Protein AF-A0A966QHJ8-F1 (afdb_monomer)

Secondary structure (DSSP, 8-state):
--PPPHHHHHHHHHHHHHHHHHHHHHHHHHS-------GGG--GGG---------------

Structure (mmCIF, N/CA/C/O backbone):
data_AF-A0A966QHJ8-F1
#
_entry.id   AF-A0A966QHJ8-F1
#
loop_
_atom_site.group_PDB
_atom_site.id
_atom_site.type_symbol
_atom_site.label_atom_id
_atom_site.label_alt_id
_atom_site.label_comp_id
_atom_site.label_asym_id
_atom_site.label_entity_id
_atom_site.label_seq_id
_atom_site.pdbx_PDB_ins_code
_atom_site.Cartn_x
_atom_site.Cartn_y
_atom_site.Cartn_z
_atom_site.occupancy
_atom_site.B_iso_or_equiv
_atom_site.auth_seq_id
_atom_site.auth_comp_id
_atom_site.auth_asym_id
_atom_site.auth_atom_id
_atom_site.pdbx_PDB_model_num
ATOM 1 N N . MET A 1 1 ? 28.479 -4.858 -12.192 1.00 52.50 1 MET A N 1
ATOM 2 C CA . MET A 1 1 ? 27.565 -4.157 -11.266 1.00 52.50 1 MET A CA 1
ATOM 3 C C . MET A 1 1 ? 26.623 -3.312 -12.108 1.00 52.50 1 MET A C 1
ATOM 5 O O . MET A 1 1 ? 26.969 -2.188 -12.436 1.00 52.50 1 MET A O 1
ATOM 9 N N . ASN A 1 2 ? 25.515 -3.888 -12.580 1.00 59.75 2 ASN A N 1
ATOM 10 C CA . ASN A 1 2 ? 24.575 -3.159 -13.431 1.00 59.75 2 ASN A CA 1
ATOM 11 C C . ASN A 1 2 ? 23.494 -2.547 -12.526 1.00 59.75 2 ASN A C 1
ATOM 13 O O . ASN A 1 2 ? 22.773 -3.322 -11.891 1.00 59.75 2 ASN A O 1
ATOM 17 N N . PRO A 1 3 ? 23.429 -1.214 -12.377 1.00 75.00 3 PRO A N 1
ATOM 18 C CA . PRO A 1 3 ? 22.444 -0.583 -11.513 1.00 75.00 3 PRO A CA 1
ATOM 19 C C . PRO A 1 3 ? 21.037 -0.896 -12.022 1.00 75.00 3 PRO A C 1
ATOM 21 O O . PRO A 1 3 ? 20.782 -0.916 -13.229 1.00 75.00 3 PRO A O 1
ATOM 24 N N . LEU A 1 4 ? 20.126 -1.174 -11.090 1.00 75.38 4 LEU A N 1
ATOM 25 C CA . LEU A 1 4 ? 18.729 -1.385 -11.433 1.00 75.38 4 LEU A CA 1
ATOM 26 C C . LEU A 1 4 ? 18.188 -0.130 -12.131 1.00 75.38 4 LEU A C 1
ATOM 28 O O . LEU A 1 4 ? 18.491 0.982 -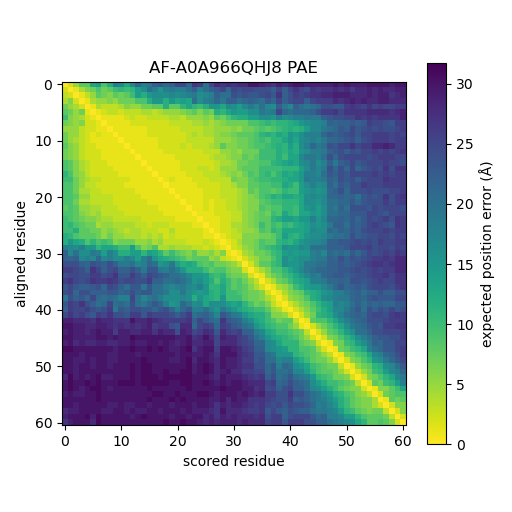11.694 1.00 75.38 4 LEU A O 1
ATOM 32 N N . PRO A 1 5 ? 17.388 -0.277 -13.200 1.00 85.38 5 PRO A N 1
ATOM 33 C CA . PRO A 1 5 ? 16.840 0.876 -13.886 1.00 85.38 5 PRO A CA 1
ATOM 34 C C . PRO A 1 5 ? 15.952 1.675 -12.931 1.00 85.38 5 PRO A C 1
ATOM 36 O O . PRO A 1 5 ? 15.032 1.116 -12.340 1.00 85.38 5 PRO A O 1
ATOM 39 N N . ASP A 1 6 ? 16.194 2.979 -12.832 1.00 88.56 6 ASP A N 1
ATOM 40 C CA . ASP A 1 6 ? 15.525 3.900 -11.901 1.00 88.56 6 ASP A CA 1
ATOM 41 C C . ASP A 1 6 ? 13.986 3.796 -11.953 1.00 88.56 6 ASP A C 1
ATOM 43 O O . ASP A 1 6 ? 13.302 3.694 -10.937 1.00 88.56 6 ASP A O 1
ATOM 47 N N . ARG A 1 7 ? 13.443 3.623 -13.165 1.00 89.81 7 ARG A N 1
ATOM 48 C CA . ARG A 1 7 ? 12.018 3.350 -13.419 1.00 89.81 7 ARG A CA 1
ATOM 49 C C . ARG A 1 7 ? 11.461 2.143 -12.655 1.00 89.81 7 ARG A C 1
ATOM 51 O O . ARG A 1 7 ? 10.318 2.179 -12.223 1.00 89.81 7 ARG A O 1
ATOM 58 N N . VAL A 1 8 ? 12.242 1.074 -12.493 1.00 92.25 8 VAL A N 1
ATOM 59 C CA . VAL A 1 8 ? 11.814 -0.143 -11.784 1.00 92.25 8 VAL A CA 1
ATOM 60 C C . VAL A 1 8 ? 11.723 0.138 -10.291 1.00 92.25 8 VAL A C 1
ATOM 62 O O . VAL A 1 8 ? 10.774 -0.297 -9.646 1.00 92.25 8 VAL A O 1
ATOM 65 N N . VAL A 1 9 ? 12.673 0.910 -9.761 1.00 90.81 9 VAL A N 1
ATOM 66 C CA . VAL A 1 9 ? 12.671 1.333 -8.359 1.00 90.81 9 VAL A CA 1
ATOM 67 C C . VAL A 1 9 ? 11.458 2.216 -8.085 1.00 90.81 9 VAL A C 1
ATOM 69 O O . VAL A 1 9 ? 10.707 1.932 -7.158 1.00 90.81 9 VAL A O 1
ATOM 72 N N . ILE A 1 10 ? 11.208 3.219 -8.933 1.00 95.06 10 ILE A N 1
ATOM 73 C CA . ILE A 1 10 ? 10.054 4.120 -8.803 1.00 95.06 10 ILE A CA 1
ATOM 74 C C . ILE A 1 10 ? 8.737 3.341 -8.875 1.00 95.06 10 ILE A C 1
ATOM 76 O O . ILE A 1 10 ? 7.880 3.504 -8.008 1.00 95.06 10 ILE A O 1
ATOM 80 N N . VAL A 1 11 ? 8.572 2.465 -9.871 1.00 95.94 11 VAL A N 1
ATOM 81 C CA . VAL A 1 11 ? 7.357 1.646 -10.017 1.00 95.94 11 VAL A CA 1
ATOM 82 C C . VAL A 1 11 ? 7.171 0.723 -8.815 1.00 95.94 11 VAL A C 1
ATOM 84 O O . VAL A 1 11 ? 6.060 0.622 -8.300 1.00 95.94 11 VAL A O 1
ATOM 87 N N . GLY A 1 12 ? 8.242 0.096 -8.322 1.00 95.19 12 GLY A N 1
ATOM 88 C CA . GLY A 1 12 ? 8.196 -0.732 -7.117 1.00 95.19 12 GLY A CA 1
ATOM 89 C C . GLY A 1 12 ? 7.780 0.064 -5.880 1.00 95.19 12 GLY A C 1
ATOM 90 O O . GLY A 1 12 ? 6.943 -0.394 -5.102 1.00 95.19 12 GLY A O 1
ATOM 91 N N . LEU A 1 13 ? 8.299 1.284 -5.726 1.00 96.06 13 LEU A N 1
ATOM 92 C CA . LEU A 1 13 ? 7.966 2.164 -4.608 1.00 96.06 13 LEU A CA 1
ATOM 93 C C . LEU A 1 13 ? 6.489 2.577 -4.643 1.00 96.06 13 LEU A C 1
ATOM 95 O O . LEU A 1 13 ? 5.783 2.443 -3.644 1.00 96.06 13 LEU A O 1
ATOM 99 N N . LEU A 1 14 ? 6.007 3.010 -5.812 1.00 97.56 14 LEU A N 1
ATOM 100 C CA . LEU A 1 14 ? 4.611 3.391 -6.025 1.00 97.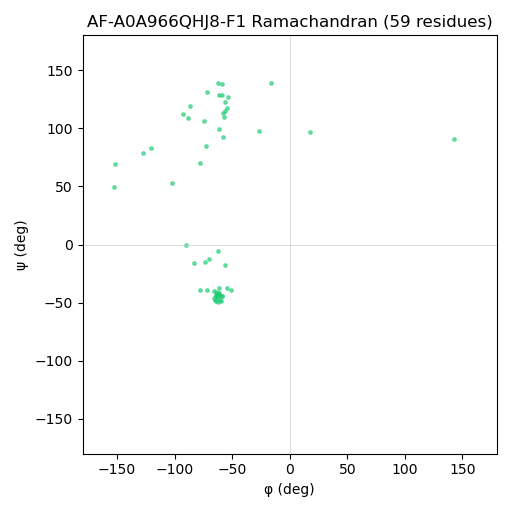56 14 LEU A CA 1
ATOM 101 C C . LEU A 1 14 ? 3.658 2.207 -5.836 1.00 97.56 14 LEU A C 1
ATOM 103 O O . LEU A 1 14 ? 2.614 2.364 -5.207 1.00 97.56 14 LEU A O 1
ATOM 107 N N . ALA A 1 15 ? 4.023 1.020 -6.326 1.00 97.38 15 ALA A N 1
ATOM 108 C CA . ALA A 1 15 ? 3.232 -0.191 -6.135 1.00 97.38 15 ALA A CA 1
ATOM 109 C C . ALA A 1 15 ? 3.141 -0.568 -4.652 1.00 97.38 15 ALA A C 1
ATOM 111 O O . ALA A 1 15 ? 2.052 -0.847 -4.156 1.00 97.38 15 ALA A O 1
ATOM 112 N N . THR A 1 16 ? 4.258 -0.510 -3.923 1.00 97.12 16 THR A N 1
ATOM 113 C CA . THR A 1 16 ? 4.286 -0.819 -2.485 1.00 97.12 16 THR A CA 1
ATOM 114 C C . THR A 1 16 ? 3.427 0.168 -1.692 1.00 97.12 16 THR A C 1
ATOM 116 O O . THR A 1 16 ? 2.629 -0.250 -0.853 1.00 97.12 16 THR A O 1
ATOM 119 N N . LEU A 1 17 ? 3.522 1.468 -2.000 1.00 97.44 17 LEU A N 1
ATOM 120 C CA . LEU A 1 17 ? 2.664 2.494 -1.400 1.00 97.44 17 LEU A CA 1
ATOM 121 C C . LEU A 1 17 ? 1.183 2.245 -1.705 1.00 97.44 17 LEU A C 1
ATOM 123 O O . LEU A 1 17 ? 0.358 2.267 -0.794 1.00 97.44 17 LEU A O 1
ATOM 127 N N . GLY A 1 18 ? 0.850 1.984 -2.971 1.00 97.25 18 GLY A N 1
ATOM 128 C CA . GLY A 1 18 ? -0.522 1.742 -3.409 1.00 97.25 18 GLY A CA 1
ATOM 129 C C . GLY A 1 18 ? -1.140 0.513 -2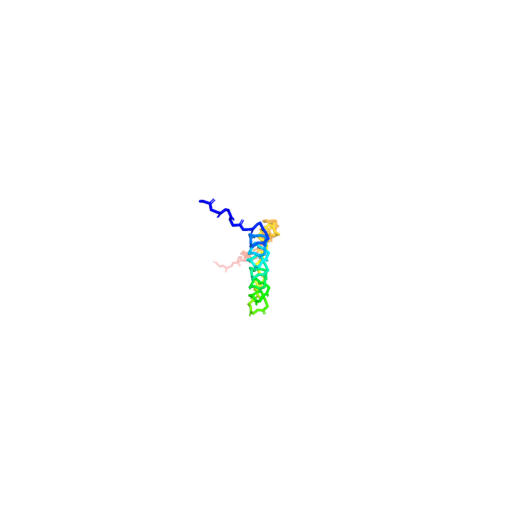.746 1.00 97.25 18 GLY A C 1
ATOM 130 O O . GLY A 1 18 ? -2.269 0.584 -2.266 1.00 97.25 18 GLY A O 1
ATOM 131 N N . ILE A 1 19 ? -0.389 -0.588 -2.648 1.00 97.44 19 ILE A N 1
ATOM 132 C CA . ILE A 1 19 ? -0.833 -1.812 -1.966 1.00 97.44 19 ILE A CA 1
ATOM 133 C C . ILE A 1 19 ? -1.064 -1.539 -0.481 1.00 97.44 19 ILE A C 1
ATOM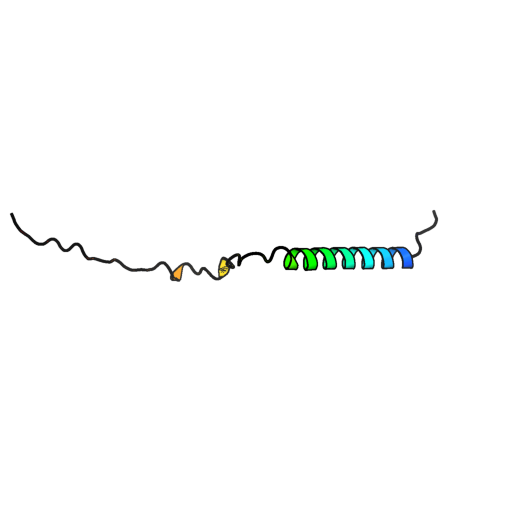 135 O O . ILE A 1 19 ? -2.106 -1.915 0.046 1.00 97.44 19 ILE A O 1
ATOM 139 N N . CYS A 1 20 ? -0.135 -0.856 0.191 1.00 96.75 20 CYS A N 1
ATOM 140 C CA . CYS A 1 20 ? -0.282 -0.523 1.606 1.00 96.75 20 CYS A CA 1
ATOM 141 C C . CYS A 1 20 ? -1.545 0.322 1.845 1.00 96.75 20 CYS A C 1
ATOM 143 O O . CYS A 1 20 ? -2.353 0.013 2.721 1.00 96.75 20 CYS A O 1
ATOM 145 N N . PHE A 1 21 ? -1.776 1.326 0.995 1.00 95.50 21 PHE A N 1
ATOM 146 C CA . PHE A 1 21 ? -2.965 2.174 1.063 1.00 95.50 21 PHE A CA 1
ATOM 147 C C . PHE A 1 21 ? -4.257 1.388 0.805 1.00 95.50 21 PHE A C 1
ATOM 149 O O . PHE A 1 21 ? -5.23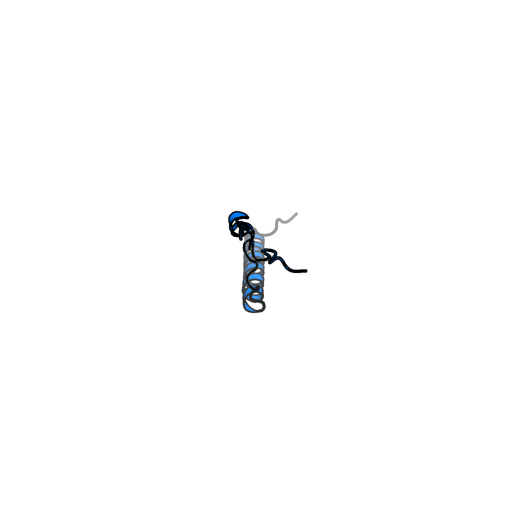2 1.531 1.543 1.00 95.50 21 PHE A O 1
ATOM 156 N N . ALA A 1 22 ? -4.253 0.513 -0.204 1.00 95.81 22 ALA A N 1
ATOM 157 C CA . ALA A 1 22 ? -5.380 -0.354 -0.520 1.00 95.81 22 ALA A CA 1
ATOM 158 C C . ALA A 1 22 ? -5.708 -1.297 0.645 1.00 95.81 22 ALA A C 1
ATOM 160 O O . ALA A 1 22 ? -6.874 -1.421 1.006 1.00 95.81 22 ALA A O 1
ATOM 161 N N . LEU A 1 23 ? -4.698 -1.910 1.270 1.00 95.44 23 LEU A N 1
ATOM 162 C CA . LEU A 1 23 ? -4.878 -2.798 2.418 1.00 95.44 23 LEU A CA 1
ATOM 163 C C . LEU A 1 23 ? -5.445 -2.061 3.630 1.00 95.44 23 LEU A C 1
ATOM 165 O O . LEU A 1 23 ? -6.378 -2.563 4.251 1.00 95.44 23 LEU A O 1
ATOM 169 N N . VAL A 1 24 ? -4.941 -0.868 3.957 1.00 92.25 24 VAL A N 1
ATOM 170 C CA . VAL A 1 24 ? -5.470 -0.062 5.070 1.00 92.25 24 VAL A CA 1
ATOM 171 C C . VAL A 1 24 ? -6.923 0.321 4.809 1.00 92.25 24 VAL A C 1
ATOM 173 O O . VAL A 1 24 ? -7.780 0.086 5.659 1.00 92.25 24 VAL A O 1
ATOM 176 N N . PHE A 1 25 ? -7.222 0.847 3.619 1.00 90.81 25 PHE A N 1
ATOM 177 C CA . PHE A 1 25 ? -8.584 1.220 3.239 1.00 90.81 25 PHE A CA 1
ATOM 178 C C . PHE A 1 25 ? -9.539 0.023 3.295 1.00 90.81 25 PHE A C 1
ATOM 180 O O . PHE A 1 25 ? -10.639 0.110 3.840 1.00 90.81 25 PHE A O 1
ATOM 187 N N . TRP A 1 26 ? -9.096 -1.119 2.772 1.00 92.12 26 TRP A N 1
ATOM 188 C CA . TRP A 1 26 ? -9.838 -2.371 2.810 1.00 92.12 26 TRP A CA 1
ATOM 189 C C . TRP A 1 26 ? -10.076 -2.848 4.247 1.00 92.12 26 TRP A C 1
ATOM 191 O O . TRP A 1 26 ? -11.188 -3.242 4.589 1.00 92.12 26 TRP A O 1
ATOM 201 N N . THR A 1 27 ? -9.067 -2.743 5.113 1.00 87.44 27 THR A N 1
ATOM 202 C CA . THR A 1 27 ? -9.151 -3.146 6.525 1.00 87.44 27 THR A CA 1
ATOM 203 C C . TH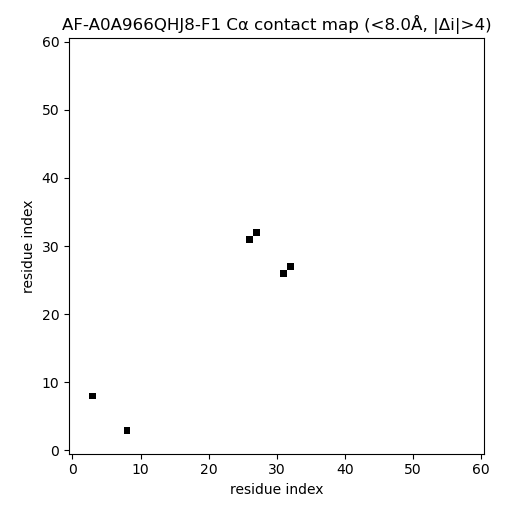R A 1 27 ? -10.127 -2.269 7.304 1.00 87.44 27 THR A C 1
ATOM 205 O O . THR A 1 27 ? -10.983 -2.801 8.003 1.00 87.44 27 THR A O 1
ATOM 208 N N . VAL A 1 28 ? -10.069 -0.943 7.139 1.00 84.56 28 VAL A N 1
ATOM 209 C CA . VAL A 1 28 ? -11.027 -0.009 7.762 1.00 84.56 28 VAL A CA 1
ATOM 210 C C . VAL A 1 28 ? -12.450 -0.274 7.275 1.00 84.56 28 VAL A C 1
ATOM 212 O O . VAL A 1 28 ? -13.395 -0.207 8.056 1.00 84.56 28 VAL A O 1
ATOM 215 N N . ARG A 1 29 ? -12.614 -0.615 5.991 1.00 80.12 29 ARG A N 1
ATOM 216 C CA . ARG A 1 29 ? -13.918 -0.985 5.433 1.00 80.12 29 ARG A CA 1
ATOM 217 C C . ARG A 1 29 ? -14.465 -2.284 6.035 1.00 80.12 29 ARG A C 1
ATOM 219 O O . ARG A 1 29 ? -15.670 -2.377 6.243 1.00 80.12 29 ARG A O 1
ATOM 226 N N . LEU A 1 30 ? -13.615 -3.285 6.265 1.00 81.25 30 LEU A N 1
ATOM 227 C CA . LEU A 1 30 ? -14.014 -4.589 6.810 1.00 81.25 30 LEU A CA 1
ATOM 228 C C . LEU A 1 30 ? -14.247 -4.567 8.317 1.00 81.25 30 LEU A C 1
ATOM 230 O O . LEU A 1 30 ? -15.160 -5.226 8.802 1.00 81.25 30 LEU A O 1
ATOM 234 N N . HIS A 1 31 ? -13.417 -3.834 9.049 1.00 76.12 31 HIS A N 1
ATOM 235 C CA . HIS A 1 31 ? -13.497 -3.725 10.494 1.00 76.12 31 HIS A 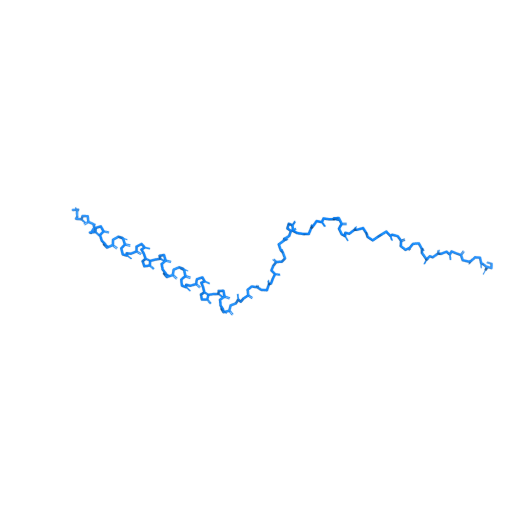CA 1
ATOM 236 C C . HIS A 1 31 ? -13.526 -2.242 10.864 1.00 76.12 31 HIS A C 1
ATOM 238 O O . HIS A 1 31 ? -12.486 -1.683 11.230 1.00 76.12 31 HIS A O 1
ATOM 244 N N . PRO A 1 32 ? -14.694 -1.579 10.735 1.00 69.94 32 PRO A N 1
ATOM 245 C CA . PRO A 1 32 ? -14.849 -0.232 11.253 1.00 69.94 32 PRO A CA 1
ATOM 246 C C . PRO A 1 32 ? -14.520 -0.291 12.744 1.00 69.94 32 PRO A C 1
ATOM 248 O O . PRO A 1 32 ? -15.225 -0.938 13.517 1.00 69.94 32 PRO A O 1
ATOM 251 N N . ALA A 1 33 ? -13.385 0.296 13.131 1.00 67.69 33 ALA A N 1
ATOM 252 C CA . ALA A 1 33 ? -12.980 0.348 14.523 1.00 67.69 33 ALA A CA 1
ATOM 253 C C . ALA A 1 33 ? -14.096 1.063 15.289 1.00 67.69 33 ALA A C 1
ATOM 255 O O . ALA A 1 33 ? -14.370 2.235 15.029 1.00 67.69 33 ALA A O 1
ATOM 256 N N . ALA A 1 34 ? -14.772 0.323 16.171 1.00 65.94 34 ALA A N 1
ATOM 257 C CA . ALA A 1 34 ? -15.744 0.886 17.090 1.00 65.94 34 ALA A CA 1
ATOM 258 C C . ALA A 1 34 ? -15.051 2.013 17.852 1.00 65.94 34 ALA A C 1
ATOM 260 O O . ALA A 1 34 ? -13.955 1.786 18.366 1.00 65.94 34 ALA A O 1
ATOM 261 N N . ASP A 1 35 ? -15.666 3.200 17.838 1.00 61.91 35 ASP A N 1
ATOM 262 C CA . ASP A 1 35 ? -15.190 4.444 18.440 1.00 61.91 35 ASP A CA 1
ATOM 263 C C . ASP A 1 35 ? -14.262 4.185 19.626 1.00 61.91 35 ASP A C 1
ATOM 265 O O . ASP A 1 35 ? -14.714 3.932 20.741 1.00 61.91 35 ASP A O 1
ATOM 269 N N . GLN A 1 36 ? -12.949 4.228 19.388 1.00 65.88 36 GLN A N 1
ATOM 270 C CA . GLN A 1 36 ? -12.008 4.311 20.487 1.00 65.88 36 GLN A CA 1
ATOM 271 C C . GLN A 1 36 ? -12.129 5.749 20.977 1.00 65.88 36 GLN A C 1
ATOM 273 O O . GLN A 1 36 ? -11.710 6.655 20.246 1.00 65.88 36 GLN A O 1
ATOM 278 N N . PRO A 1 37 ? -12.760 5.997 22.143 1.00 65.12 37 PRO A N 1
ATOM 279 C CA . PRO A 1 37 ? -12.941 7.352 22.622 1.00 65.12 37 PRO A CA 1
ATOM 280 C C . PRO A 1 37 ? -11.557 7.976 22.696 1.00 65.12 37 PRO A C 1
ATOM 282 O O . PRO A 1 37 ? -10.633 7.428 23.303 1.00 65.12 37 PRO A O 1
ATOM 285 N N . LEU A 1 38 ? -11.385 9.086 21.983 1.00 69.25 38 LEU A N 1
ATOM 286 C CA . LEU A 1 38 ? -10.150 9.841 22.014 1.00 69.25 38 LEU A CA 1
ATOM 287 C C . LEU A 1 38 ? -9.973 10.305 23.465 1.00 69.25 38 LEU A C 1
ATOM 289 O O . LEU A 1 38 ? -10.600 11.281 23.865 1.00 69.25 38 LEU A O 1
ATOM 293 N N . GLN A 1 39 ? -9.147 9.594 24.240 1.00 67.50 39 GLN A N 1
ATOM 294 C CA . GLN A 1 39 ? -9.013 9.748 25.698 1.00 67.50 39 GLN A CA 1
ATOM 295 C C . GLN A 1 39 ? -8.657 11.178 26.136 1.00 67.50 39 GLN A C 1
ATOM 297 O O . GLN A 1 39 ? -8.845 11.547 27.287 1.00 67.50 39 GLN A O 1
ATOM 302 N N . TRP A 1 40 ? -8.164 12.017 25.223 1.00 68.62 40 TRP A N 1
ATOM 303 C CA . TRP A 1 40 ? -7.903 13.433 25.486 1.00 68.62 40 TRP A CA 1
ATOM 304 C C . TRP A 1 40 ? -9.176 14.295 25.570 1.00 68.62 40 TRP A C 1
ATOM 306 O O . TRP A 1 40 ? -9.115 15.418 26.066 1.00 68.62 40 TRP A O 1
ATOM 316 N N . ARG A 1 41 ? -10.330 13.794 25.105 1.00 59.78 41 ARG A N 1
ATOM 317 C CA . ARG A 1 41 ? -11.649 14.429 25.288 1.00 59.78 41 ARG A CA 1
ATOM 318 C C . ARG A 1 41 ? -12.268 14.095 26.645 1.00 59.78 41 ARG A C 1
ATOM 320 O O . ARG A 1 41 ? -13.161 14.821 27.078 1.00 59.78 41 ARG A O 1
ATOM 327 N N . ASP A 1 42 ? -11.762 13.075 27.336 1.00 61.72 42 ASP A N 1
ATOM 328 C CA . ASP A 1 42 ? -12.117 12.768 28.721 1.00 61.72 42 ASP A CA 1
ATOM 329 C C . ASP A 1 42 ? -11.381 13.734 29.660 1.00 61.72 42 ASP A C 1
ATOM 331 O O . ASP A 1 42 ? -10.445 13.382 30.377 1.00 61.72 42 ASP A O 1
ATOM 335 N N . SER A 1 43 ? -11.791 15.005 29.646 1.00 61.94 43 SER A N 1
ATOM 336 C CA . SER A 1 43 ? -11.393 15.934 30.701 1.00 61.94 43 SER A CA 1
ATOM 337 C C . SER A 1 43 ? -11.875 15.375 32.052 1.00 61.94 43 SER A C 1
ATOM 339 O O . SER A 1 43 ? -13.069 15.095 32.195 1.00 61.94 43 SER A O 1
ATOM 341 N N . PRO A 1 44 ? -11.012 15.256 33.082 1.00 59.31 44 PRO A N 1
ATOM 342 C CA . PRO A 1 44 ? -11.399 14.740 34.402 1.00 59.31 44 PRO A CA 1
ATOM 343 C C . PRO A 1 44 ? -12.463 15.598 35.117 1.00 59.31 44 PRO A C 1
ATOM 345 O O . PRO A 1 44 ? -12.983 15.212 36.162 1.00 59.31 44 PRO A O 1
ATOM 348 N N . SER A 1 45 ? -12.838 16.744 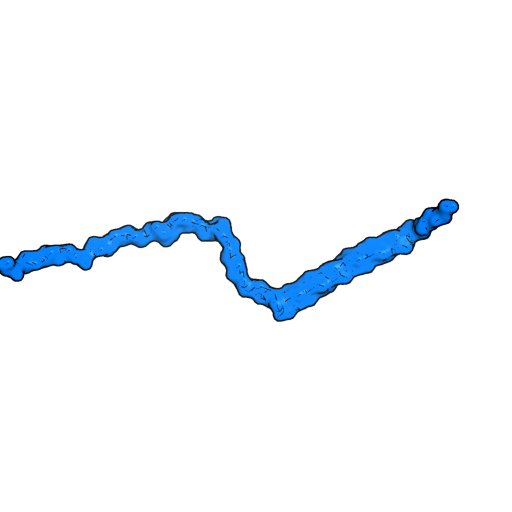34.549 1.00 56.25 45 SER A N 1
ATOM 349 C CA . SER A 1 45 ? -13.813 17.688 35.094 1.00 56.25 45 SER A CA 1
ATOM 350 C C . SER A 1 45 ? -15.270 17.205 35.075 1.00 56.25 45 SER A C 1
ATOM 352 O O . SER A 1 45 ? -16.095 17.822 35.741 1.00 56.25 45 SER A O 1
ATOM 354 N N . GLN A 1 46 ? -15.619 16.116 34.372 1.00 56.28 46 GLN A N 1
ATOM 355 C CA . GLN A 1 46 ? -16.994 15.580 34.396 1.00 56.28 46 GLN A CA 1
ATOM 356 C C . GLN A 1 46 ? -17.237 14.532 35.499 1.00 56.28 46 GLN A C 1
ATOM 358 O O . GLN A 1 46 ? -18.360 14.062 35.668 1.00 56.28 46 GLN A O 1
ATOM 363 N N . ARG A 1 47 ? -16.229 14.197 36.319 1.00 59.12 47 ARG A N 1
ATOM 364 C CA . ARG A 1 47 ? -16.432 13.397 37.540 1.00 59.12 47 ARG A CA 1
ATOM 365 C C . ARG A 1 47 ? -16.424 14.274 38.791 1.00 59.12 47 ARG A C 1
ATOM 367 O O . ARG A 1 47 ? -15.726 14.000 39.758 1.00 59.12 47 ARG A O 1
ATOM 374 N N . VAL A 1 48 ? -17.250 15.314 38.784 1.00 59.12 48 VAL A N 1
ATOM 375 C CA . VAL A 1 48 ? -17.756 15.928 40.017 1.00 59.12 48 VAL A CA 1
ATOM 376 C C . VAL A 1 48 ? -19.273 15.816 39.979 1.00 59.12 48 VAL A C 1
ATOM 378 O O . VAL A 1 48 ? -19.976 16.733 39.570 1.00 59.12 48 VAL A O 1
ATOM 381 N N . ALA A 1 49 ? -19.782 14.657 40.391 1.00 55.91 49 ALA A N 1
ATOM 382 C CA . ALA A 1 49 ? -21.098 14.607 41.005 1.00 55.91 49 ALA A CA 1
ATOM 383 C C . ALA A 1 49 ? -20.875 14.840 42.511 1.00 55.91 49 ALA A C 1
ATOM 385 O O . ALA A 1 49 ? -20.288 13.977 43.171 1.00 55.91 49 ALA A O 1
ATOM 386 N N . PRO A 1 50 ? -21.261 16.005 43.053 1.00 53.50 50 PRO A N 1
ATOM 387 C CA . PRO A 1 50 ? -21.155 16.280 44.474 1.00 53.50 50 PRO A CA 1
ATOM 388 C C . PRO A 1 50 ? -22.201 15.455 45.236 1.00 53.50 50 PRO A C 1
ATOM 390 O O . PRO A 1 50 ? -23.370 15.401 44.861 1.00 53.50 50 PRO A O 1
ATOM 393 N N . SER A 1 51 ? -21.744 14.782 46.291 1.00 59.19 51 SER A N 1
ATOM 394 C CA . SER A 1 51 ? -22.484 14.429 47.510 1.00 59.19 51 SER A CA 1
ATOM 395 C C . SER A 1 51 ? -24.022 14.499 47.447 1.00 59.19 51 SER A C 1
ATOM 397 O O . SER A 1 51 ? -24.620 15.525 47.778 1.00 59.19 51 SER A O 1
ATOM 399 N N . ARG A 1 52 ? -24.687 13.357 47.207 1.00 50.62 52 ARG A N 1
ATOM 400 C CA . ARG A 1 52 ? -25.996 13.110 47.833 1.00 50.62 52 ARG A CA 1
ATOM 401 C C . ARG A 1 52 ? -25.763 12.821 49.312 1.00 50.62 52 ARG A C 1
ATOM 403 O O . ARG A 1 52 ? -25.684 11.682 49.756 1.00 50.62 52 ARG A O 1
ATOM 410 N N . GLN A 1 53 ? -25.674 13.902 50.067 1.00 56.47 53 GLN A N 1
ATOM 411 C CA . GLN A 1 53 ? -26.163 13.959 51.430 1.00 56.47 53 GLN A CA 1
ATOM 412 C C . GLN A 1 53 ? -27.663 13.616 51.391 1.00 56.47 53 GLN A C 1
ATOM 414 O O . GLN A 1 53 ? -28.502 14.463 51.111 1.00 56.47 53 GLN A O 1
ATOM 419 N N . SER A 1 54 ? -28.008 12.340 51.566 1.00 51.69 54 SER A N 1
ATOM 420 C CA . SER A 1 54 ? -29.384 11.895 51.823 1.00 51.69 54 SER A CA 1
ATOM 421 C C . SER A 1 54 ? -29.344 10.598 52.627 1.00 51.69 54 SER A C 1
ATOM 423 O O . SER A 1 54 ? -29.594 9.499 52.149 1.00 51.69 54 SER A O 1
ATOM 425 N N . GLY A 1 55 ? -28.915 10.779 53.867 1.00 48.94 55 GLY A N 1
ATOM 426 C CA . GLY A 1 55 ? -29.011 9.847 54.979 1.00 48.94 55 GLY A CA 1
ATOM 427 C C . GLY A 1 55 ? -29.043 10.690 56.244 1.00 48.94 55 GLY A C 1
ATOM 428 O O . GLY A 1 55 ? -28.216 10.526 57.131 1.00 48.94 55 GLY A O 1
ATOM 429 N N . ALA A 1 56 ? -29.917 11.701 56.243 1.00 54.47 56 ALA A N 1
ATOM 430 C CA . ALA A 1 56 ? -30.303 12.405 57.446 1.00 54.47 56 ALA A CA 1
ATOM 431 C C . ALA A 1 56 ? -30.836 11.351 58.409 1.00 54.47 56 ALA A C 1
ATOM 433 O O . ALA A 1 56 ? -31.842 10.717 58.105 1.00 54.47 56 ALA A O 1
ATOM 434 N N . SER A 1 57 ? -30.140 11.147 59.523 1.00 54.25 57 SER A N 1
ATOM 435 C CA . SER A 1 57 ? -30.679 10.446 60.676 1.00 54.25 57 SER A CA 1
ATOM 436 C C . SER A 1 57 ? -31.987 11.117 61.093 1.00 54.25 57 SER A C 1
ATOM 438 O O . SER A 1 57 ? -31.951 12.277 61.515 1.00 54.25 57 SER A O 1
ATOM 440 N N . PRO A 1 58 ? -33.135 10.423 61.050 1.00 56.12 58 PRO A N 1
ATOM 441 C CA . PRO A 1 58 ? -34.209 10.709 61.967 1.00 56.12 58 PRO A CA 1
ATOM 442 C C . PRO A 1 58 ? -33.949 9.893 63.239 1.00 56.12 58 PRO A C 1
ATOM 444 O O . PRO A 1 58 ? -33.853 8.669 63.221 1.00 56.12 58 PRO A O 1
ATOM 447 N N . GLN A 1 59 ? -33.781 10.615 64.340 1.00 60.75 59 GLN A N 1
ATOM 448 C CA . GLN A 1 59 ? -34.222 10.232 65.682 1.00 60.75 59 GLN A CA 1
ATOM 449 C C . GLN A 1 59 ? -35.266 9.096 65.725 1.00 60.75 59 GLN A C 1
ATOM 451 O O . GLN A 1 59 ? -36.228 9.160 64.959 1.00 60.75 59 GLN A O 1
ATOM 456 N N . LEU A 1 60 ? -35.111 8.173 66.693 1.00 62.47 60 LEU A N 1
ATOM 457 C CA . LEU A 1 60 ? -36.143 7.536 67.553 1.00 62.47 60 LEU A CA 1
ATOM 458 C C . LEU A 1 60 ? -35.847 6.042 67.834 1.00 62.47 60 LEU A C 1
ATOM 460 O O . LEU A 1 60 ? -36.292 5.183 67.076 1.00 62.47 60 LEU A O 1
ATOM 464 N N . LEU A 1 61 ? -35.120 5.732 68.918 1.00 52.72 61 LEU A N 1
ATOM 465 C CA . LEU A 1 61 ? -35.627 5.100 70.158 1.00 52.72 61 LEU A CA 1
ATOM 466 C C . LE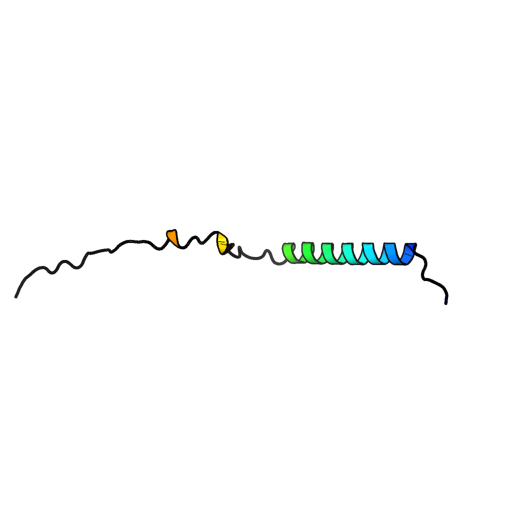U A 1 61 ? -34.479 4.892 71.162 1.00 52.72 61 LEU A C 1
ATOM 468 O O . LEU A 1 61 ? -33.417 4.384 70.737 1.00 52.72 61 LEU A O 1
#

Mean predicted aligned error: 16.23 Å

Solvent-accessible surface area (backbone atoms only — not comparable to full-atom values): 4175 Å² total; per-residue (Å²): 137,81,78,76,60,64,69,58,56,52,51,51,51,52,49,53,52,50,49,53,51,49,51,51,54,51,46,47,70,75,52,65,75,72,82,71,75,63,67,86,73,64,56,77,80,78,77,70,80,78,79,84,86,77,78,78,82,75,86,88,135

Radius of gyration: 30.04 Å; Cα contacts (8 Å, |Δi|>4): 3; chains: 1; bounding box: 64×22×84 Å

Sequence (61 aa):
MNPLPDRVVIVGLLATLGICFALVFWTVRLHPAADQPLQWRDSPSQRVAPSRQSGASPQLL

Foldseek 3Di:
DDDDPPVVVVVVVVVVVVVVVVVVVVCCVVCVPDDPPPCVVVDVVVPPPDDPPDPPDDDDD

pLDDT: mean 74.37, std 16.86, range [48.94, 97.56]